Protein AF-A0A3E2MW81-F1 (afdb_monomer_lite)

Sequence (142 aa):
MAAGSAGRGTPPIEAPEGAQTAVSDEDKAKAEAVVSASAKDKSSERYVFYTGAREAVRASKIKDPVKREARIKSPGVGSFCEVTATQWSQAGIKATHGHVWKLQNEFRIPASQFTQEQIDHLLSTQGKRFELVDGNGKKVAR

Foldseek 3Di:
DDDDDDDDDDDDDDDDPDDDDDPPPVVVVVVVVVVPPCPPCLQVWKKKAFCLDVQLVVLVPDPDPVSSVVSCPPPSHDQKDKDACVNCVVVVHHDPGIDIQHVVCPRIDTCVNDDPVRVCCCCVVVVVGIFIAGSVRHGDDD

Secondary structure (DSSP, 8-state):
------------------S---S-TTSSHHHHHHHHTTTS-TTT-EEEEETHHHHHHHHHT-SSHHHHHHHHSSTT-SS-EEE-HHHHHHTT---SS-EEE-GGGTTEEEGGGS-HHHHHHHHHHSTTTEEEEETTS-B---

pLDDT: mean 70.36, std 19.65, range [30.86, 90.56]

Radius of gyration: 25.58 Å; chains: 1; bounding box: 44×86×48 Å

Organism: Mycobacterium marinum (NCBI:txid1781)

Structure (mmCIF, N/CA/C/O backbone):
data_AF-A0A3E2MW81-F1
#
_entry.id   AF-A0A3E2MW81-F1
#
loop_
_atom_site.group_PDB
_atom_site.id
_atom_site.type_symbol
_atom_site.label_atom_id
_atom_site.label_alt_id
_atom_site.label_comp_id
_atom_site.label_asym_id
_atom_site.label_entity_id
_atom_site.label_seq_id
_atom_site.pdbx_PDB_ins_code
_atom_site.Cartn_x
_atom_site.Cartn_y
_atom_site.Cartn_z
_atom_site.occupancy
_atom_site.B_iso_or_equiv
_atom_site.auth_seq_id
_atom_site.auth_comp_id
_atom_site.auth_asym_id
_atom_site.auth_atom_id
_atom_site.pdbx_PDB_model_num
ATOM 1 N N . MET A 1 1 ? 27.032 73.306 -10.829 1.00 37.41 1 MET A N 1
ATOM 2 C CA . MET A 1 1 ? 26.421 71.980 -11.077 1.00 37.41 1 MET A CA 1
ATOM 3 C C . MET A 1 1 ? 26.582 71.176 -9.785 1.00 37.41 1 MET A C 1
ATOM 5 O O . MET A 1 1 ? 27.709 71.066 -9.333 1.00 37.41 1 MET A O 1
ATOM 9 N N . ALA A 1 2 ? 25.519 71.085 -8.973 1.00 34.06 2 ALA A N 1
ATOM 10 C CA . ALA A 1 2 ? 24.724 69.864 -8.698 1.00 34.06 2 ALA A CA 1
ATOM 11 C C . ALA A 1 2 ? 25.517 68.775 -7.922 1.00 34.06 2 ALA A C 1
ATOM 13 O O . ALA A 1 2 ? 26.497 68.272 -8.451 1.00 34.06 2 ALA A O 1
ATOM 14 N N . ALA A 1 3 ? 25.264 68.613 -6.606 1.00 34.41 3 ALA A N 1
ATOM 15 C CA . ALA A 1 3 ? 24.591 67.466 -5.933 1.00 34.41 3 ALA A CA 1
ATOM 16 C C . ALA A 1 3 ? 25.249 66.087 -6.195 1.00 34.41 3 ALA A C 1
ATOM 18 O O . ALA A 1 3 ? 25.483 65.752 -7.342 1.00 34.41 3 ALA A O 1
ATOM 19 N N . GLY A 1 4 ? 25.549 65.183 -5.256 1.00 30.86 4 GLY A N 1
ATOM 20 C CA . GLY A 1 4 ? 25.226 64.957 -3.843 1.00 30.86 4 GLY A CA 1
ATOM 21 C C . GLY A 1 4 ? 25.463 63.454 -3.536 1.00 30.86 4 GLY A C 1
ATOM 22 O O . GLY A 1 4 ? 25.523 62.665 -4.478 1.00 30.86 4 GLY A O 1
ATOM 23 N N . SER A 1 5 ? 25.568 63.085 -2.246 1.00 42.00 5 SER A N 1
ATOM 24 C CA . SER A 1 5 ? 25.531 61.735 -1.597 1.00 42.00 5 SER A CA 1
ATOM 25 C C . SER A 1 5 ? 26.810 61.463 -0.778 1.00 42.00 5 SER A C 1
ATOM 27 O O . SER A 1 5 ? 27.869 61.226 -1.343 1.00 42.00 5 SER A O 1
ATOM 29 N N . ALA A 1 6 ? 26.839 61.740 0.536 1.00 39.78 6 ALA A N 1
ATOM 30 C CA . ALA A 1 6 ? 26.388 60.865 1.641 1.00 39.78 6 ALA A CA 1
ATOM 31 C C . ALA A 1 6 ? 27.063 59.474 1.581 1.00 39.78 6 ALA A C 1
ATOM 33 O O . ALA A 1 6 ? 26.874 58.759 0.612 1.00 39.78 6 ALA A O 1
ATOM 34 N N . GLY A 1 7 ? 27.883 59.004 2.525 1.00 34.69 7 GLY A N 1
ATOM 35 C CA . GLY A 1 7 ? 28.019 59.330 3.943 1.00 34.69 7 GLY A CA 1
ATOM 36 C C . GLY A 1 7 ? 27.643 58.100 4.781 1.00 34.69 7 GLY A C 1
ATOM 37 O O . GLY A 1 7 ? 26.526 57.619 4.646 1.00 34.69 7 GLY A O 1
ATOM 38 N N . ARG A 1 8 ? 28.553 57.684 5.680 1.00 35.94 8 ARG A N 1
ATOM 39 C CA . ARG A 1 8 ? 28.439 56.620 6.712 1.00 35.94 8 ARG A CA 1
ATOM 40 C C . ARG A 1 8 ? 28.479 55.187 6.159 1.00 35.94 8 ARG A C 1
ATOM 42 O O . ARG A 1 8 ? 27.666 54.799 5.342 1.00 35.94 8 ARG A O 1
ATOM 49 N N . GLY A 1 9 ? 29.461 54.367 6.521 1.00 38.56 9 GLY A N 1
ATOM 50 C CA . GLY A 1 9 ? 29.836 54.061 7.899 1.00 38.56 9 GLY A CA 1
ATOM 51 C C . GLY A 1 9 ? 28.987 52.870 8.307 1.00 38.56 9 GLY A C 1
ATOM 52 O O . GLY A 1 9 ? 27.862 53.065 8.746 1.00 38.56 9 GLY A O 1
ATOM 53 N N . THR A 1 10 ? 29.486 51.661 8.065 1.00 39.09 10 THR A N 1
ATOM 54 C CA . THR A 1 10 ? 28.804 50.416 8.422 1.00 39.09 10 THR A CA 1
ATOM 55 C C . THR A 1 10 ? 29.146 50.098 9.880 1.00 39.09 10 THR A C 1
ATOM 57 O O . THR A 1 10 ? 30.283 49.701 10.146 1.00 39.09 10 THR A O 1
ATOM 60 N N . PRO A 1 11 ? 28.237 50.314 10.849 1.00 48.62 11 PRO A N 1
ATOM 61 C CA . PRO A 1 11 ? 28.371 49.712 12.167 1.00 48.62 11 PRO A CA 1
ATOM 62 C C . PRO A 1 11 ? 28.147 48.190 12.076 1.00 48.62 11 PRO A C 1
ATOM 64 O O . PRO A 1 11 ? 27.504 47.717 11.132 1.00 48.62 11 PRO A O 1
ATOM 67 N N . PRO A 1 12 ? 28.690 47.414 13.031 1.00 43.00 12 PRO A N 1
ATOM 68 C CA . PRO A 1 12 ? 28.478 45.974 13.100 1.00 43.00 12 PRO A CA 1
ATOM 69 C C . PRO A 1 12 ? 26.986 45.670 13.269 1.00 43.00 12 PRO A C 1
ATOM 71 O O . PRO A 1 12 ? 26.290 46.333 14.034 1.00 43.00 12 PRO A O 1
ATOM 74 N N . ILE A 1 13 ? 26.496 44.677 12.528 1.00 45.62 13 ILE A N 1
ATOM 75 C CA . ILE A 1 13 ? 25.116 44.198 12.618 1.00 45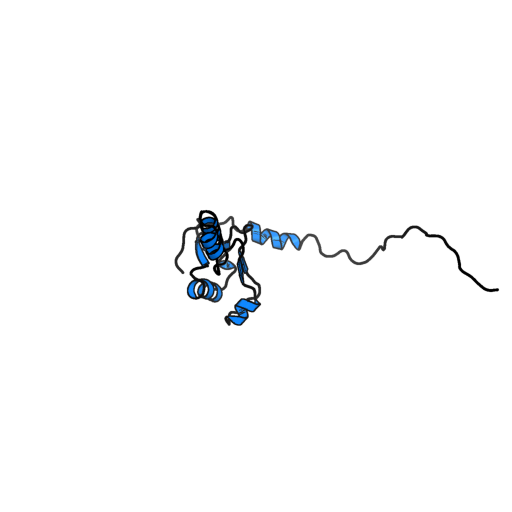.62 13 ILE A CA 1
ATOM 76 C C . ILE A 1 13 ? 24.938 43.530 13.983 1.00 45.62 13 ILE A C 1
ATOM 78 O O . ILE A 1 13 ? 25.443 42.438 14.235 1.00 45.62 13 ILE A O 1
ATOM 82 N N . GLU A 1 14 ? 24.252 44.255 14.860 1.00 38.09 14 GLU A N 1
ATOM 83 C CA . GLU A 1 14 ? 23.706 43.809 16.135 1.00 38.09 14 GLU A CA 1
ATOM 84 C C . GLU A 1 14 ? 22.700 42.673 15.884 1.00 38.09 14 GLU A C 1
ATOM 86 O O . GLU A 1 14 ? 21.860 42.745 14.981 1.00 38.09 14 GLU A O 1
ATOM 91 N N . ALA A 1 15 ? 22.821 41.591 16.651 1.00 41.06 15 ALA A N 1
ATOM 92 C CA . ALA A 1 15 ? 21.895 40.469 16.608 1.00 41.06 15 ALA A CA 1
ATOM 93 C C . ALA A 1 15 ? 20.533 40.888 17.191 1.00 41.06 15 ALA A C 1
ATOM 95 O O . ALA A 1 15 ? 20.506 41.532 18.239 1.00 41.06 15 ALA A O 1
ATOM 96 N N . PRO A 1 16 ? 19.397 40.504 16.585 1.00 45.97 16 PRO A N 1
ATOM 97 C CA . PRO A 1 16 ? 18.110 40.682 17.237 1.00 45.97 16 PRO A CA 1
ATOM 98 C C . PRO A 1 16 ? 17.953 39.650 18.363 1.00 45.97 16 PRO A C 1
ATOM 100 O O . PRO A 1 16 ? 17.664 38.477 18.124 1.00 45.97 16 PRO A O 1
ATOM 103 N N . GLU A 1 17 ? 18.127 40.105 19.603 1.00 40.16 17 GLU A N 1
ATOM 104 C CA . GLU A 1 17 ? 17.545 39.465 20.779 1.00 40.16 17 GLU A CA 1
ATOM 105 C C . GLU A 1 17 ? 16.020 39.660 20.769 1.00 40.16 17 GLU A C 1
ATOM 107 O O . GLU A 1 17 ? 15.522 40.784 20.706 1.00 40.16 17 GLU A O 1
ATOM 112 N N . GLY A 1 18 ? 15.284 38.549 20.885 1.00 46.09 18 GLY A N 1
ATOM 113 C CA . GLY A 1 18 ? 13.962 38.537 21.514 1.00 46.09 18 GLY A CA 1
ATOM 114 C C . GLY A 1 18 ? 12.752 38.225 20.629 1.00 46.09 18 GLY A C 1
ATOM 115 O O . GLY A 1 18 ? 11.955 39.114 20.354 1.00 46.09 18 GLY A O 1
ATOM 116 N N . ALA A 1 19 ? 12.520 36.942 20.316 1.00 39.41 19 ALA A N 1
ATOM 117 C CA . ALA A 1 19 ? 11.160 36.397 20.184 1.00 39.41 19 ALA A CA 1
ATOM 118 C C . ALA A 1 19 ? 11.120 34.868 20.421 1.00 39.41 19 ALA A C 1
ATOM 120 O O . ALA A 1 19 ? 11.310 34.068 19.512 1.00 39.41 19 ALA A O 1
ATOM 121 N N . GLN A 1 20 ? 10.827 34.509 21.675 1.00 42.03 20 GLN A N 1
ATOM 122 C CA . GLN A 1 20 ? 10.156 33.285 22.148 1.00 42.03 20 GLN A CA 1
ATOM 123 C C . GLN A 1 20 ? 10.860 31.923 21.989 1.00 42.03 20 GLN A C 1
ATOM 125 O O . GLN A 1 20 ? 10.579 31.121 21.102 1.00 42.03 20 GLN A O 1
ATOM 130 N N . THR A 1 21 ? 11.644 31.586 23.012 1.00 48.66 21 THR A N 1
ATOM 131 C CA . THR A 1 21 ? 11.831 30.210 23.488 1.00 48.66 21 THR A CA 1
ATOM 132 C C . THR A 1 21 ? 10.481 29.641 23.946 1.00 48.66 21 THR A C 1
ATOM 134 O O . THR A 1 21 ? 9.977 30.078 24.976 1.00 48.66 21 THR A O 1
ATOM 137 N N . ALA A 1 22 ? 9.886 28.707 23.195 1.00 43.12 22 ALA A N 1
ATOM 138 C CA . ALA A 1 22 ? 8.974 27.664 23.700 1.00 43.12 22 ALA A CA 1
ATOM 139 C C . ALA A 1 22 ? 8.458 26.771 22.555 1.00 43.12 22 ALA A C 1
ATOM 141 O O . ALA A 1 22 ? 7.297 26.818 22.161 1.00 43.12 22 ALA A O 1
ATOM 142 N N . VAL A 1 23 ? 9.307 25.875 22.076 1.00 39.62 23 VAL A N 1
ATOM 143 C CA . VAL A 1 23 ? 8.869 24.480 22.003 1.00 39.62 23 VAL A CA 1
ATOM 144 C C . VAL A 1 23 ? 9.906 23.726 22.803 1.00 39.62 23 VAL A C 1
ATOM 146 O O . VAL A 1 23 ? 11.033 23.527 22.357 1.00 39.62 23 VAL A O 1
ATOM 149 N N . SER A 1 24 ? 9.552 23.466 24.059 1.00 41.09 24 SER A N 1
ATOM 150 C CA . SER A 1 24 ? 10.303 22.609 24.961 1.00 41.09 24 SER A CA 1
ATOM 151 C C . SER A 1 24 ? 10.721 21.338 24.226 1.00 41.09 24 SER A C 1
ATOM 153 O O . SER A 1 24 ? 9.940 20.775 23.455 1.00 41.09 24 SER A O 1
ATOM 155 N N . ASP A 1 25 ? 11.918 20.854 24.539 1.00 41.34 25 ASP A N 1
ATOM 156 C CA . ASP A 1 25 ? 12.509 19.568 24.131 1.00 41.34 25 ASP A CA 1
ATOM 157 C C . ASP A 1 25 ? 11.656 18.334 24.544 1.00 41.34 25 ASP A C 1
ATOM 159 O O . ASP A 1 25 ? 12.091 17.192 24.494 1.00 41.34 25 ASP A O 1
ATOM 163 N N . GLU A 1 26 ? 10.401 18.547 24.937 1.00 42.00 26 GLU A N 1
ATOM 164 C CA . GLU A 1 26 ? 9.416 17.554 25.354 1.00 42.00 26 GLU A CA 1
ATOM 165 C C . GLU A 1 26 ? 8.513 17.070 24.204 1.00 42.00 26 GLU A C 1
ATOM 167 O O . GLU A 1 26 ? 7.934 15.988 24.307 1.00 42.00 26 GLU A O 1
ATOM 172 N N . ASP A 1 27 ? 8.425 17.793 23.076 1.00 44.53 27 ASP A N 1
ATOM 173 C CA . ASP A 1 27 ? 7.603 17.356 21.927 1.00 44.53 27 ASP A CA 1
ATOM 174 C C . ASP A 1 27 ? 8.367 16.466 20.927 1.00 44.53 27 ASP A C 1
ATOM 176 O O . ASP A 1 27 ? 7.775 15.776 20.099 1.00 44.53 27 ASP A O 1
ATOM 180 N N . LYS A 1 28 ? 9.697 16.375 21.047 1.00 40.03 28 LYS A N 1
ATOM 181 C CA . LYS A 1 28 ? 10.498 15.429 20.252 1.00 40.03 28 LYS A CA 1
ATOM 182 C C . LYS A 1 28 ? 10.481 14.010 20.837 1.00 40.03 28 LYS A C 1
ATOM 184 O O . LYS A 1 28 ? 10.557 13.029 20.098 1.00 40.03 28 LYS A O 1
ATOM 189 N N . ALA A 1 29 ? 10.258 13.881 22.146 1.00 40.50 29 ALA A N 1
ATOM 190 C CA . ALA A 1 29 ? 10.185 12.586 22.820 1.00 40.50 29 ALA A CA 1
ATOM 191 C C . ALA A 1 29 ? 8.905 11.788 22.489 1.00 40.50 29 ALA A C 1
ATOM 193 O O . ALA A 1 29 ? 8.916 10.558 22.555 1.00 40.50 29 ALA A O 1
ATOM 194 N N . LYS A 1 30 ? 7.807 12.438 22.067 1.00 41.59 30 LYS A N 1
ATOM 195 C CA . LYS A 1 30 ? 6.582 11.722 21.652 1.00 41.59 30 LYS A CA 1
ATOM 196 C C . LYS A 1 30 ? 6.640 11.155 20.236 1.00 41.59 30 LYS A C 1
ATOM 198 O O . LYS A 1 30 ? 5.936 10.187 19.960 1.00 41.59 30 LYS A O 1
ATOM 203 N N . ALA A 1 31 ? 7.498 11.684 19.366 1.00 42.16 31 ALA A N 1
ATOM 204 C CA . ALA A 1 31 ? 7.718 11.105 18.043 1.00 42.16 31 ALA A CA 1
ATOM 205 C C . ALA A 1 31 ? 8.637 9.869 18.097 1.00 42.16 31 ALA A C 1
ATOM 207 O O . ALA A 1 31 ? 8.471 8.940 17.308 1.00 42.16 31 ALA A O 1
ATOM 208 N N . GLU A 1 32 ? 9.562 9.811 19.060 1.00 38.09 32 GLU A N 1
ATOM 209 C CA . GLU A 1 32 ? 10.502 8.688 19.210 1.00 38.09 32 GLU A CA 1
ATOM 210 C C . GLU A 1 32 ? 9.970 7.563 20.121 1.00 38.09 32 GLU A C 1
ATOM 212 O O . GLU A 1 32 ? 10.329 6.394 19.941 1.00 38.09 32 GLU A O 1
ATOM 217 N N . ALA A 1 33 ? 9.024 7.859 21.024 1.00 38.50 33 ALA A N 1
ATOM 218 C CA . ALA A 1 33 ? 8.361 6.841 21.847 1.00 38.50 33 ALA A CA 1
ATOM 219 C C . ALA A 1 33 ? 7.421 5.915 21.048 1.00 38.50 33 ALA A C 1
ATOM 221 O O . ALA A 1 33 ? 7.231 4.761 21.432 1.00 38.50 33 ALA A O 1
ATOM 222 N N . VAL A 1 34 ? 6.875 6.364 19.910 1.00 45.34 34 VAL A N 1
ATOM 223 C CA . VAL A 1 34 ? 6.082 5.492 19.017 1.00 45.34 34 VAL A CA 1
ATOM 224 C C . VAL A 1 34 ? 6.987 4.562 18.200 1.00 45.34 34 VAL A C 1
ATOM 226 O O . VAL A 1 34 ? 6.597 3.444 17.873 1.00 45.34 34 VAL A O 1
ATOM 229 N N . VAL A 1 35 ? 8.227 4.974 17.923 1.00 44.75 35 VAL A N 1
ATOM 230 C CA . VAL A 1 35 ? 9.197 4.160 17.171 1.00 44.75 35 VAL A CA 1
ATOM 231 C C . VAL A 1 35 ? 9.804 3.054 18.046 1.00 44.75 35 VAL A C 1
ATOM 233 O O . VAL A 1 35 ? 10.075 1.960 17.551 1.00 44.75 35 VAL A O 1
ATOM 236 N N . SER A 1 36 ? 9.937 3.279 19.356 1.00 41.28 36 SER A N 1
ATOM 237 C CA . SER A 1 36 ? 10.580 2.320 20.273 1.00 41.28 36 SER A CA 1
ATOM 238 C C . SER A 1 36 ? 9.628 1.366 21.013 1.00 41.28 36 SER A C 1
ATOM 240 O O . SER A 1 36 ? 10.095 0.468 21.711 1.00 41.28 36 SER A O 1
ATOM 242 N N . ALA A 1 37 ? 8.306 1.477 20.841 1.00 41.50 37 ALA A N 1
ATOM 243 C CA . ALA A 1 37 ? 7.350 0.536 21.444 1.00 41.50 37 ALA A CA 1
ATOM 244 C C . ALA A 1 37 ? 7.220 -0.809 20.690 1.00 41.50 37 ALA A C 1
ATOM 246 O O . ALA A 1 37 ? 6.611 -1.744 21.204 1.00 41.50 37 ALA A O 1
ATOM 247 N N . SER A 1 38 ? 7.834 -0.957 19.510 1.00 45.75 38 SER A N 1
ATOM 248 C CA . SER A 1 38 ? 7.664 -2.140 18.638 1.00 45.75 38 SER A CA 1
ATOM 249 C C . SER A 1 38 ? 8.541 -3.347 19.029 1.00 45.75 38 SER A C 1
ATOM 251 O O . SER A 1 38 ? 8.823 -4.228 18.216 1.00 45.75 38 SER A O 1
ATOM 253 N N . ALA A 1 39 ? 9.041 -3.386 20.267 1.00 46.41 39 ALA A N 1
ATOM 254 C CA . ALA A 1 39 ? 9.812 -4.506 20.814 1.00 46.41 39 ALA A CA 1
ATOM 255 C C . ALA A 1 39 ? 9.010 -5.360 21.814 1.00 46.41 39 ALA A C 1
ATOM 257 O O . ALA A 1 39 ? 9.596 -6.160 22.541 1.00 46.41 39 ALA A O 1
ATOM 258 N N . LYS A 1 40 ? 7.680 -5.220 21.852 1.00 42.81 40 LYS A N 1
ATOM 259 C CA . LYS A 1 40 ? 6.794 -6.137 22.578 1.00 42.81 40 LYS A CA 1
ATOM 260 C C . LYS A 1 40 ? 6.016 -6.977 21.567 1.00 42.81 40 LYS A C 1
ATOM 262 O O . LYS A 1 40 ? 5.101 -6.492 20.927 1.00 42.81 40 LYS A O 1
ATOM 267 N N . ASP A 1 41 ? 6.440 -8.231 21.434 1.00 48.97 41 ASP A N 1
ATOM 268 C CA . ASP A 1 41 ? 5.768 -9.300 20.686 1.00 48.97 41 ASP A CA 1
ATOM 269 C C . ASP A 1 41 ? 5.617 -9.086 19.163 1.00 48.97 41 ASP A C 1
ATOM 271 O O . ASP A 1 41 ? 4.534 -9.126 18.585 1.00 48.97 41 ASP A O 1
ATOM 275 N N . LYS A 1 42 ? 6.753 -8.935 18.465 1.00 54.91 42 LYS A N 1
ATOM 276 C CA . LYS A 1 42 ? 6.814 -8.828 16.990 1.00 54.91 42 LYS A CA 1
ATOM 277 C C . LYS A 1 42 ? 6.161 -10.002 16.243 1.00 54.91 42 LYS A C 1
ATOM 279 O O . LYS A 1 42 ? 5.930 -9.889 15.049 1.00 54.91 42 LYS A O 1
ATOM 284 N N . SER A 1 43 ? 5.905 -11.132 16.902 1.00 52.88 43 SER A N 1
ATOM 285 C CA . SER A 1 43 ? 5.361 -12.332 16.255 1.00 52.88 43 SER A CA 1
ATOM 286 C C . SER A 1 43 ? 3.831 -12.387 16.213 1.00 52.88 43 SER A C 1
ATOM 288 O O . SER A 1 43 ? 3.292 -13.335 15.644 1.00 52.88 43 SER A O 1
ATOM 290 N N . SER A 1 44 ? 3.152 -11.428 16.848 1.00 61.34 44 SER A N 1
ATOM 291 C CA . SER A 1 44 ? 1.696 -11.254 16.768 1.00 61.34 44 SER A CA 1
ATOM 292 C C . SER A 1 44 ? 1.314 -9.989 15.989 1.00 61.34 44 SER A C 1
ATOM 294 O O . SER A 1 44 ? 0.141 -9.761 15.675 1.00 61.34 44 SER A O 1
ATOM 296 N N . GLU A 1 45 ? 2.300 -9.140 15.698 1.00 76.06 45 GLU A N 1
ATOM 297 C CA . GLU A 1 45 ? 2.099 -7.837 15.091 1.00 76.06 45 GLU A CA 1
ATOM 298 C C . GLU A 1 45 ? 2.034 -7.965 13.568 1.00 76.06 45 GLU A C 1
ATOM 300 O O . GLU A 1 45 ? 2.943 -8.471 12.906 1.00 76.06 45 GLU A O 1
ATOM 305 N N . ARG A 1 46 ? 0.911 -7.522 13.002 1.00 87.94 46 ARG A N 1
ATOM 306 C CA . ARG A 1 46 ? 0.660 -7.563 11.561 1.00 87.94 46 ARG A CA 1
ATOM 307 C C . ARG A 1 46 ? 1.176 -6.280 10.925 1.00 87.94 46 ARG A C 1
ATOM 309 O O . ARG A 1 46 ? 1.043 -5.198 11.488 1.00 87.94 46 ARG A O 1
ATOM 316 N N . TYR A 1 47 ? 1.690 -6.386 9.712 1.00 90.25 47 TYR A N 1
ATOM 317 C CA . TYR A 1 47 ? 2.239 -5.298 8.919 1.00 90.25 47 TYR A CA 1
ATOM 318 C C . TYR A 1 47 ? 1.673 -5.358 7.507 1.00 90.25 47 TYR A C 1
ATOM 320 O O . TYR A 1 47 ? 1.554 -6.427 6.911 1.00 90.25 47 TYR A O 1
ATOM 328 N N . VAL A 1 48 ? 1.380 -4.198 6.935 1.00 90.56 48 VAL A N 1
ATOM 329 C CA . VAL A 1 48 ? 1.104 -4.069 5.507 1.00 90.56 48 VAL A CA 1
ATOM 330 C C . VAL A 1 48 ? 2.439 -3.903 4.792 1.00 90.56 48 VAL A C 1
ATOM 332 O O . VAL A 1 48 ? 3.123 -2.887 4.948 1.00 90.56 48 VAL A O 1
ATOM 335 N N . PHE A 1 49 ? 2.824 -4.917 4.025 1.00 89.75 49 PHE A N 1
ATOM 336 C CA . PHE A 1 49 ? 4.068 -4.968 3.272 1.00 89.75 49 PHE A CA 1
ATOM 337 C C . PHE A 1 49 ? 3.850 -4.611 1.804 1.00 89.75 49 PHE A C 1
ATOM 339 O O . PHE A 1 49 ? 2.963 -5.161 1.152 1.00 89.75 4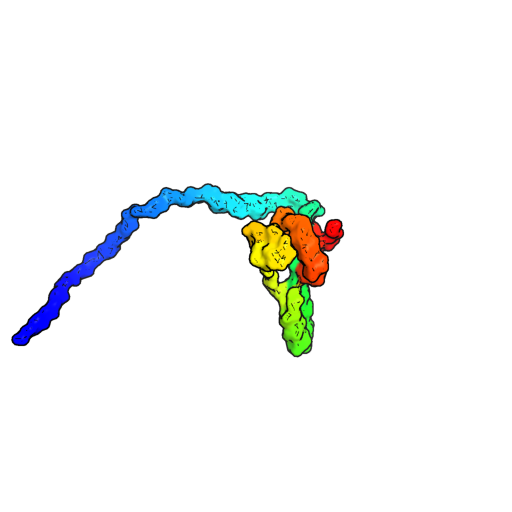9 PHE A O 1
ATOM 346 N N . TYR A 1 50 ? 4.697 -3.735 1.263 1.00 89.50 50 TYR A N 1
ATOM 347 C CA . TYR A 1 50 ? 4.690 -3.389 -0.156 1.00 89.50 50 TYR A CA 1
ATOM 348 C C . TYR A 1 50 ? 5.590 -4.335 -0.964 1.00 89.50 50 TYR A C 1
ATOM 350 O O . TYR A 1 50 ? 6.818 -4.327 -0.849 1.00 89.50 50 TYR A O 1
ATOM 358 N N . THR A 1 51 ? 4.983 -5.136 -1.840 1.00 86.38 51 THR A N 1
ATOM 359 C CA . THR A 1 51 ? 5.680 -6.151 -2.649 1.00 86.38 51 THR A CA 1
ATOM 360 C C . THR A 1 51 ? 6.507 -5.557 -3.782 1.00 86.38 51 THR A C 1
ATOM 362 O O . THR A 1 51 ? 7.419 -6.220 -4.286 1.00 86.38 51 THR A O 1
ATOM 365 N N . GLY A 1 52 ? 6.255 -4.299 -4.152 1.00 82.00 52 GLY A N 1
ATOM 366 C CA . GLY A 1 52 ? 6.922 -3.649 -5.276 1.00 82.00 52 GLY A CA 1
ATOM 367 C C . GLY A 1 52 ? 8.433 -3.532 -5.135 1.00 82.00 52 GLY A C 1
ATOM 368 O O . GLY A 1 52 ? 9.134 -3.575 -6.145 1.00 82.00 52 GLY A O 1
ATOM 369 N N . ALA A 1 53 ? 8.954 -3.492 -3.905 1.00 76.50 53 ALA A N 1
ATOM 370 C CA . ALA A 1 53 ? 10.392 -3.540 -3.657 1.00 76.50 53 ALA A CA 1
ATOM 371 C C . ALA A 1 53 ? 10.996 -4.907 -4.029 1.00 76.50 53 ALA A C 1
ATOM 373 O O . ALA A 1 53 ? 12.057 -4.978 -4.650 1.00 76.50 53 ALA A O 1
ATOM 374 N N . ARG A 1 54 ? 10.297 -6.014 -3.727 1.00 79.06 54 ARG A N 1
ATOM 375 C CA . ARG A 1 54 ? 10.722 -7.370 -4.134 1.00 79.06 54 ARG A CA 1
ATOM 376 C C . ARG A 1 54 ? 10.657 -7.528 -5.646 1.00 79.06 54 ARG A C 1
ATOM 378 O O . ARG A 1 54 ? 11.556 -8.126 -6.238 1.00 79.06 54 ARG A O 1
ATOM 385 N N . GLU A 1 55 ? 9.620 -6.980 -6.269 1.00 78.56 55 GLU A N 1
ATOM 386 C CA . GLU A 1 55 ? 9.477 -6.996 -7.722 1.00 78.56 55 GLU A CA 1
ATOM 387 C C . GLU A 1 55 ? 10.547 -6.139 -8.408 1.00 78.56 55 GLU A C 1
ATOM 389 O O . GLU A 1 55 ? 11.101 -6.572 -9.417 1.00 78.56 55 GLU A O 1
ATOM 394 N N . ALA A 1 56 ? 10.938 -5.000 -7.826 1.00 75.50 56 ALA A N 1
ATOM 395 C CA . ALA A 1 56 ? 12.028 -4.166 -8.335 1.00 75.50 56 ALA A CA 1
ATOM 396 C C . ALA A 1 56 ? 1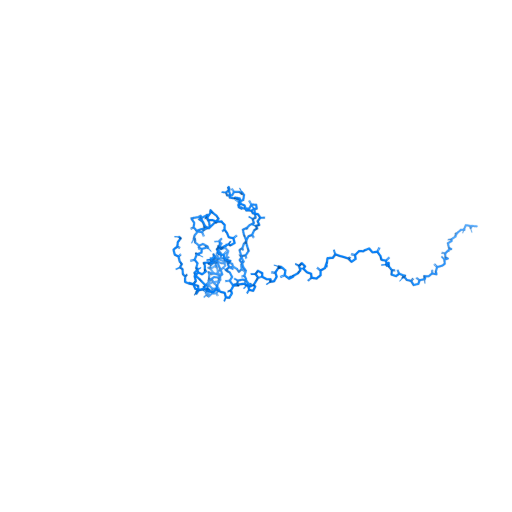3.377 -4.904 -8.281 1.00 75.50 56 ALA A C 1
ATOM 398 O O . ALA A 1 56 ? 14.121 -4.924 -9.264 1.00 75.50 56 ALA A O 1
ATOM 399 N N . VAL A 1 57 ? 13.657 -5.607 -7.176 1.00 79.81 57 VAL A N 1
ATOM 400 C CA . VAL A 1 57 ? 14.844 -6.474 -7.042 1.00 79.81 57 VAL A CA 1
ATOM 401 C C . VAL A 1 57 ? 14.802 -7.660 -8.013 1.00 79.81 57 VAL A C 1
ATOM 403 O O . VAL A 1 57 ? 15.837 -8.117 -8.491 1.00 79.81 57 VAL A O 1
ATOM 406 N N . ARG A 1 58 ? 13.623 -8.198 -8.336 1.00 79.38 58 ARG A N 1
ATOM 407 C CA . ARG A 1 58 ? 13.492 -9.241 -9.369 1.00 79.38 58 ARG A CA 1
ATOM 408 C C . ARG A 1 58 ? 13.692 -8.676 -10.771 1.00 79.38 58 ARG A C 1
ATOM 410 O O . ARG A 1 58 ? 14.293 -9.348 -11.605 1.00 79.38 58 ARG A O 1
ATOM 417 N N . ALA A 1 59 ? 13.203 -7.467 -11.033 1.00 78.69 59 ALA A N 1
ATOM 418 C CA . ALA A 1 59 ? 13.354 -6.792 -12.313 1.00 78.69 59 ALA A CA 1
ATOM 419 C C . ALA A 1 59 ? 14.828 -6.490 -12.614 1.00 78.69 59 ALA A C 1
ATOM 421 O O . ALA A 1 59 ? 15.275 -6.738 -13.731 1.00 78.69 59 ALA A O 1
ATOM 422 N N . SER A 1 60 ? 15.615 -6.063 -11.619 1.00 77.88 60 SER A N 1
ATOM 423 C CA . SER A 1 60 ? 17.049 -5.782 -11.799 1.00 77.88 60 SER A CA 1
ATOM 424 C C . SER A 1 60 ? 17.878 -7.005 -12.218 1.00 77.88 60 SER A C 1
ATOM 426 O O . SER A 1 60 ? 18.922 -6.849 -12.848 1.00 77.88 60 SER A O 1
ATOM 428 N N . LYS A 1 61 ? 17.393 -8.227 -11.951 1.00 83.50 61 LYS A N 1
ATOM 429 C CA . LYS A 1 61 ? 18.028 -9.490 -12.374 1.00 83.50 61 LYS A CA 1
ATOM 430 C C . LYS A 1 61 ? 17.738 -9.875 -13.832 1.00 83.50 61 LYS A C 1
ATOM 432 O O . LYS A 1 61 ? 18.327 -10.830 -14.338 1.00 83.50 61 LYS A O 1
ATOM 437 N N . ILE A 1 62 ? 16.836 -9.173 -14.521 1.00 83.50 62 ILE A N 1
ATOM 438 C CA . ILE A 1 62 ? 16.503 -9.445 -15.925 1.00 83.50 62 ILE A CA 1
ATOM 439 C C . ILE A 1 62 ? 17.658 -8.962 -16.807 1.00 83.50 62 ILE A C 1
ATOM 441 O O . ILE A 1 62 ? 17.934 -7.767 -16.865 1.00 83.50 62 ILE A O 1
ATOM 445 N N . LYS A 1 63 ? 18.330 -9.874 -17.521 1.00 84.31 63 LYS A N 1
ATOM 446 C CA . LYS A 1 63 ? 19.457 -9.527 -18.409 1.00 84.31 63 LYS A CA 1
ATOM 447 C C . LYS A 1 63 ? 19.037 -8.644 -19.587 1.00 84.31 63 LYS A C 1
ATOM 449 O O . LYS A 1 63 ? 19.768 -7.723 -19.928 1.00 84.31 63 LYS A O 1
ATOM 454 N N . ASP A 1 64 ? 17.858 -8.898 -20.145 1.00 88.44 64 ASP A N 1
ATOM 455 C CA . ASP A 1 64 ? 17.302 -8.140 -21.265 1.00 88.44 64 ASP A CA 1
ATOM 456 C C . ASP A 1 64 ? 16.886 -6.714 -20.837 1.00 88.44 64 ASP A C 1
ATOM 458 O O . ASP A 1 64 ? 16.062 -6.575 -19.925 1.00 88.44 64 ASP A O 1
ATOM 462 N N . PRO A 1 65 ? 17.440 -5.654 -21.451 1.00 82.56 65 PRO A N 1
ATOM 463 C CA . PRO A 1 65 ? 17.202 -4.277 -21.021 1.00 82.56 65 PRO A CA 1
ATOM 464 C C . PRO A 1 65 ? 15.769 -3.806 -21.298 1.00 82.56 65 PRO A C 1
ATOM 466 O O . PRO A 1 65 ? 15.197 -3.103 -20.470 1.00 82.56 65 PRO A O 1
ATOM 469 N N . VAL A 1 66 ? 15.151 -4.246 -22.399 1.00 85.94 66 VAL A N 1
ATOM 470 C CA . VAL A 1 66 ? 13.788 -3.843 -22.783 1.00 85.94 66 VAL A CA 1
ATOM 471 C C . VAL A 1 66 ? 12.763 -4.435 -21.814 1.00 85.94 66 VAL A C 1
ATOM 473 O O . VAL A 1 66 ? 11.906 -3.729 -21.285 1.00 85.94 66 VAL A O 1
ATOM 476 N N . LYS A 1 67 ? 12.887 -5.727 -21.496 1.00 82.69 67 LYS A N 1
ATOM 477 C CA . LYS A 1 67 ? 12.047 -6.421 -20.509 1.00 82.69 67 LYS A CA 1
ATOM 478 C C . LYS A 1 67 ? 12.296 -5.919 -19.092 1.00 82.69 67 LYS A C 1
ATOM 480 O O . LYS A 1 67 ? 11.351 -5.843 -18.309 1.00 82.69 67 LYS A O 1
ATOM 485 N N . ARG A 1 68 ? 13.544 -5.585 -18.748 1.00 81.56 68 ARG A N 1
ATOM 486 C CA . ARG A 1 68 ? 13.884 -4.964 -17.461 1.00 81.56 68 ARG A CA 1
ATOM 487 C C . ARG A 1 68 ? 13.165 -3.632 -17.310 1.00 81.56 68 ARG A C 1
ATOM 489 O O . ARG A 1 68 ? 12.490 -3.424 -16.307 1.00 81.56 68 ARG A O 1
ATOM 496 N N . GLU A 1 69 ? 13.281 -2.763 -18.307 1.00 81.12 69 GLU A N 1
ATOM 497 C CA . GLU A 1 69 ? 12.686 -1.433 -18.270 1.00 81.12 69 GLU A CA 1
ATOM 498 C C . GLU A 1 69 ? 11.156 -1.497 -18.238 1.00 81.12 69 GLU A C 1
ATOM 500 O O . GLU A 1 69 ? 10.539 -0.854 -17.391 1.00 81.12 69 GLU A O 1
ATOM 505 N N . ALA A 1 70 ? 10.547 -2.351 -19.066 1.00 80.81 70 ALA A N 1
ATOM 506 C CA . ALA A 1 70 ? 9.107 -2.592 -19.036 1.00 80.81 70 ALA A CA 1
ATOM 507 C C . ALA A 1 70 ? 8.627 -3.050 -17.648 1.00 80.81 70 ALA A C 1
ATOM 509 O O . ALA A 1 70 ? 7.575 -2.622 -17.186 1.00 80.81 70 ALA A O 1
ATOM 510 N N . ARG A 1 71 ? 9.416 -3.881 -16.952 1.00 75.69 71 ARG A N 1
ATOM 511 C CA . ARG A 1 71 ? 9.055 -4.406 -15.630 1.00 75.69 71 ARG A CA 1
ATOM 512 C C . ARG A 1 71 ? 9.265 -3.402 -14.501 1.00 75.69 71 ARG A C 1
ATOM 514 O O . ARG A 1 71 ? 8.457 -3.384 -13.584 1.00 75.69 71 ARG A O 1
ATOM 521 N N . ILE A 1 72 ? 10.301 -2.565 -14.567 1.00 75.38 72 ILE A N 1
ATOM 522 C CA . ILE A 1 72 ? 10.517 -1.471 -13.603 1.00 75.38 72 ILE A CA 1
ATOM 523 C C . ILE A 1 72 ? 9.435 -0.394 -13.756 1.00 75.38 72 ILE A C 1
ATOM 525 O O . ILE A 1 72 ? 9.001 0.174 -12.762 1.00 75.38 72 ILE A O 1
ATOM 529 N N . LYS A 1 73 ? 8.977 -0.135 -14.988 1.00 75.56 73 LYS A N 1
ATOM 530 C CA . LYS A 1 73 ? 7.905 0.828 -15.282 1.00 75.56 73 LYS A CA 1
ATOM 531 C C . LYS A 1 73 ? 6.500 0.299 -14.964 1.00 75.56 73 LYS A C 1
ATOM 533 O O . LYS A 1 73 ? 5.547 1.075 -15.002 1.00 75.56 73 LYS A O 1
ATOM 538 N N . SER A 1 74 ? 6.347 -0.991 -14.659 1.00 72.50 74 SER A N 1
ATOM 539 C CA . SER A 1 74 ? 5.046 -1.553 -14.297 1.00 72.50 74 SER A CA 1
ATOM 540 C C . SER A 1 74 ? 4.504 -0.917 -13.011 1.00 72.50 74 SER A C 1
ATOM 542 O O . SER A 1 74 ? 5.236 -0.796 -12.025 1.00 72.50 74 SER A O 1
ATOM 544 N N . PRO A 1 75 ? 3.207 -0.561 -12.971 1.00 65.00 75 PRO A N 1
ATOM 545 C CA . PRO A 1 75 ? 2.597 0.022 -11.785 1.00 65.00 75 PRO A CA 1
ATOM 546 C C . PRO A 1 75 ? 2.717 -0.943 -10.604 1.00 65.00 75 PRO A C 1
ATOM 548 O O . PRO A 1 75 ? 2.319 -2.105 -10.680 1.00 65.00 75 PRO A O 1
ATOM 551 N N . GLY A 1 76 ? 3.277 -0.449 -9.501 1.00 66.56 76 GLY A N 1
ATOM 552 C CA . GLY A 1 76 ? 3.528 -1.265 -8.317 1.00 66.56 76 GLY A CA 1
ATOM 553 C C . GLY A 1 76 ? 4.863 -1.978 -8.270 1.00 66.56 76 GLY A C 1
ATOM 554 O O . GLY A 1 76 ? 5.061 -2.777 -7.364 1.00 66.56 76 GLY A O 1
ATOM 555 N N . VAL A 1 77 ? 5.779 -1.664 -9.182 1.00 71.62 77 VAL A N 1
ATOM 556 C CA . VAL A 1 77 ? 7.187 -2.045 -9.093 1.00 71.62 77 VAL A CA 1
ATOM 557 C C . VAL A 1 77 ? 7.990 -0.795 -8.748 1.00 71.62 77 VAL A C 1
ATOM 559 O O . VAL A 1 77 ? 7.914 0.210 -9.444 1.00 71.62 77 VAL A O 1
ATOM 562 N N . GLY A 1 78 ? 8.726 -0.819 -7.636 1.00 70.88 78 GLY A N 1
ATOM 563 C CA . GLY A 1 78 ? 9.518 0.339 -7.220 1.00 70.88 78 GLY A CA 1
ATOM 564 C C . GLY A 1 78 ? 10.042 0.254 -5.792 1.00 70.88 78 GLY A C 1
ATOM 565 O O . GLY A 1 78 ? 9.551 -0.521 -4.977 1.00 70.88 78 GLY A O 1
ATOM 566 N N . SER A 1 79 ? 11.031 1.090 -5.486 1.00 72.62 79 SER A N 1
ATOM 567 C CA . SER A 1 79 ? 11.634 1.224 -4.149 1.00 72.62 79 SER A CA 1
ATOM 568 C C . SER A 1 79 ? 10.905 2.242 -3.267 1.00 72.62 79 SER A C 1
ATOM 570 O O . SER A 1 79 ? 11.463 2.724 -2.282 1.00 72.62 79 SER A O 1
ATOM 572 N N . PHE A 1 80 ? 9.682 2.608 -3.645 1.00 79.81 80 PHE A N 1
ATOM 573 C CA . PHE A 1 80 ? 8.846 3.571 -2.947 1.00 79.81 80 PHE A CA 1
ATOM 574 C C . PHE A 1 80 ? 7.378 3.337 -3.314 1.00 79.81 80 PHE A C 1
ATOM 576 O O . PHE A 1 80 ? 7.061 3.055 -4.473 1.00 79.81 80 PHE A O 1
ATOM 583 N N . CYS A 1 81 ? 6.488 3.458 -2.337 1.00 85.31 81 CYS A N 1
ATOM 584 C CA . CYS A 1 81 ? 5.052 3.546 -2.552 1.00 85.31 81 CYS A CA 1
ATOM 585 C C . CYS A 1 81 ? 4.466 4.511 -1.533 1.00 85.31 81 CYS A C 1
ATOM 587 O O . CYS A 1 81 ? 4.819 4.452 -0.361 1.00 85.31 81 CYS A O 1
ATOM 589 N N . GLU A 1 82 ? 3.542 5.357 -1.959 1.00 88.19 82 GLU A N 1
ATOM 590 C CA . GLU A 1 82 ? 2.832 6.270 -1.074 1.00 88.19 82 GLU A CA 1
ATOM 591 C C . GLU A 1 82 ? 1.348 6.252 -1.414 1.00 88.19 82 GLU A C 1
ATOM 593 O O . GLU A 1 82 ? 0.961 6.322 -2.582 1.00 88.19 82 GLU A O 1
ATOM 598 N N . VAL A 1 83 ? 0.525 6.175 -0.373 1.00 88.31 83 VAL A N 1
ATOM 599 C CA . VAL A 1 83 ? -0.914 6.399 -0.460 1.00 88.31 83 VAL A CA 1
ATOM 600 C C . VAL A 1 83 ? -1.234 7.597 0.419 1.00 88.31 83 VAL A C 1
ATOM 602 O O . VAL A 1 83 ? -1.154 7.524 1.643 1.00 88.31 83 VAL A O 1
ATOM 605 N N . THR A 1 84 ? -1.548 8.724 -0.210 1.00 87.44 84 THR A N 1
ATOM 606 C CA . THR A 1 84 ? -1.851 9.982 0.483 1.00 87.44 84 THR A CA 1
ATOM 607 C C . THR A 1 84 ? -3.274 9.982 1.043 1.00 87.44 84 THR A C 1
ATOM 609 O O . THR A 1 84 ? -4.138 9.239 0.576 1.00 87.44 84 THR A O 1
ATOM 612 N N . ALA A 1 85 ? -3.561 10.863 2.006 1.00 86.50 85 ALA A N 1
ATOM 613 C CA . ALA A 1 85 ? -4.919 11.048 2.535 1.00 86.50 85 ALA A CA 1
ATOM 614 C C . ALA A 1 85 ? -5.941 11.401 1.433 1.00 86.50 85 ALA A C 1
ATOM 616 O O . ALA A 1 85 ? -7.091 10.962 1.471 1.00 86.50 85 ALA A O 1
ATOM 617 N N . THR A 1 86 ? -5.506 12.133 0.404 1.00 86.00 86 THR A N 1
ATOM 618 C CA . THR A 1 86 ? -6.327 12.439 -0.773 1.00 86.00 86 THR A CA 1
ATOM 619 C C . THR A 1 86 ? -6.682 11.180 -1.562 1.00 86.00 86 THR A C 1
ATOM 621 O O . THR A 1 86 ? -7.843 11.010 -1.920 1.00 86.00 86 THR A O 1
ATOM 624 N N . GLN A 1 87 ? -5.727 10.270 -1.794 1.00 86.88 87 GLN A N 1
ATOM 625 C CA . GLN A 1 87 ? -5.997 8.998 -2.482 1.00 86.88 87 GLN A CA 1
ATOM 626 C C . GLN A 1 87 ? -6.974 8.122 -1.691 1.00 86.88 87 GLN A C 1
ATOM 628 O O . GLN A 1 87 ? -7.874 7.521 -2.272 1.00 86.88 87 GLN A O 1
ATOM 633 N N . TRP A 1 88 ? -6.853 8.102 -0.363 1.00 88.19 88 TRP A N 1
ATOM 634 C CA . TRP A 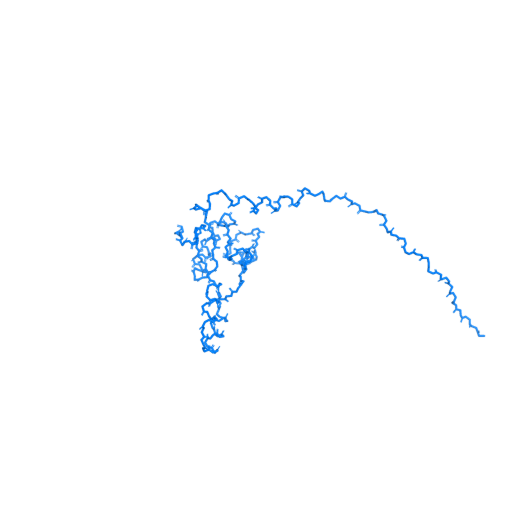1 88 ? -7.833 7.431 0.491 1.00 88.19 88 TRP A CA 1
ATOM 635 C C . TRP A 1 88 ? -9.226 8.035 0.361 1.00 88.19 88 TRP A C 1
ATOM 637 O O . TRP A 1 88 ? -10.199 7.310 0.166 1.00 88.19 88 TRP A O 1
ATOM 647 N N . SER A 1 89 ? -9.309 9.364 0.374 1.00 87.06 89 SER A N 1
ATOM 648 C CA . SER A 1 89 ? -10.575 10.082 0.219 1.00 87.06 89 SER A CA 1
ATOM 649 C C . SER A 1 89 ? -11.218 9.814 -1.147 1.00 87.06 89 SER A C 1
ATOM 651 O O . SER A 1 89 ? -12.430 9.642 -1.226 1.00 87.06 89 SER A O 1
ATOM 653 N N . GLN A 1 90 ? -10.419 9.705 -2.215 1.00 86.44 90 GLN A N 1
ATOM 654 C CA . GLN A 1 90 ? -10.889 9.314 -3.552 1.00 86.44 90 GLN A CA 1
ATOM 655 C C . GLN A 1 90 ? -11.440 7.883 -3.595 1.00 86.44 90 GLN A C 1
ATOM 657 O O . GLN A 1 90 ? -12.367 7.611 -4.353 1.00 86.44 90 GLN A O 1
ATOM 662 N N . ALA A 1 91 ? -10.905 6.981 -2.769 1.00 84.00 91 ALA A N 1
ATOM 663 C CA . ALA A 1 91 ? -11.434 5.632 -2.581 1.00 84.00 91 ALA A CA 1
ATOM 664 C C . ALA A 1 91 ? -12.660 5.576 -1.643 1.00 84.00 91 ALA A C 1
ATOM 666 O O . ALA A 1 91 ? -13.185 4.492 -1.400 1.00 84.00 91 ALA A O 1
ATOM 667 N N . GLY A 1 92 ? -13.114 6.715 -1.106 1.00 86.88 92 GLY A N 1
ATOM 668 C CA . GLY A 1 92 ? -14.214 6.789 -0.140 1.00 86.88 92 GLY A CA 1
ATOM 669 C C . GLY A 1 92 ? -13.820 6.420 1.294 1.00 86.88 92 GLY A C 1
ATOM 670 O O . GLY A 1 92 ? -14.693 6.233 2.136 1.00 86.88 92 GLY A O 1
ATOM 671 N N . ILE A 1 93 ? -12.521 6.326 1.588 1.00 88.06 93 ILE A N 1
ATOM 672 C CA . ILE A 1 93 ? -11.996 5.865 2.875 1.00 88.06 93 ILE A CA 1
ATOM 673 C C . ILE A 1 93 ? -11.479 7.062 3.667 1.00 88.06 93 ILE A C 1
ATOM 675 O O . ILE A 1 93 ? -10.637 7.830 3.197 1.00 88.06 93 ILE A O 1
ATOM 679 N N . LYS A 1 94 ? -11.962 7.221 4.902 1.00 83.69 94 LYS A N 1
ATOM 680 C CA . LYS A 1 94 ? -11.490 8.286 5.793 1.00 83.69 94 LYS A CA 1
ATOM 681 C C . LYS A 1 94 ? -10.066 7.984 6.255 1.00 83.69 94 LYS A C 1
ATOM 683 O O . LYS A 1 94 ? -9.828 6.974 6.911 1.00 83.69 94 LYS A O 1
ATOM 688 N N . ALA A 1 95 ? -9.140 8.887 5.951 1.00 82.56 95 ALA A N 1
ATOM 689 C CA . ALA A 1 95 ? -7.757 8.812 6.399 1.00 82.56 95 ALA A CA 1
ATOM 690 C C . ALA A 1 95 ? -7.298 10.173 6.921 1.00 82.56 95 ALA A C 1
ATOM 692 O O . ALA A 1 95 ? -7.439 11.185 6.238 1.00 82.56 95 ALA A O 1
ATOM 693 N N . THR A 1 96 ? -6.724 10.190 8.122 1.00 77.25 96 THR A N 1
ATOM 694 C CA . THR A 1 96 ? -6.174 11.411 8.731 1.00 77.25 96 THR A CA 1
ATOM 695 C C . THR A 1 96 ? -4.778 11.734 8.195 1.00 77.25 96 THR A C 1
ATOM 697 O O . THR A 1 96 ? -4.370 12.890 8.181 1.00 77.25 96 THR A O 1
ATOM 700 N N . HIS A 1 97 ? -4.035 10.718 7.753 1.00 81.88 97 HIS A N 1
ATOM 701 C CA . HIS A 1 97 ? -2.678 10.839 7.224 1.00 81.88 97 HIS A CA 1
ATOM 702 C C . HIS A 1 97 ? -2.446 9.848 6.074 1.00 81.88 97 HIS A C 1
ATOM 704 O O . HIS A 1 97 ? -3.228 8.922 5.857 1.00 81.88 97 HIS A O 1
ATOM 710 N N . GLY A 1 98 ? -1.389 10.084 5.295 1.00 86.75 98 GLY A N 1
ATOM 711 C CA . GLY A 1 98 ? -0.932 9.157 4.263 1.00 86.75 98 GLY A CA 1
ATOM 712 C C . GLY A 1 98 ? 0.001 8.081 4.817 1.00 86.75 98 GLY A C 1
ATOM 713 O O . GLY A 1 98 ? 0.559 8.220 5.904 1.00 86.75 98 GLY A O 1
ATOM 714 N N . HIS A 1 99 ? 0.214 7.028 4.036 1.00 89.38 99 HIS A N 1
ATOM 715 C CA . HIS A 1 99 ? 1.116 5.931 4.365 1.00 89.38 99 HIS A CA 1
ATOM 716 C C . HIS A 1 99 ? 2.201 5.805 3.300 1.00 89.38 99 HIS A C 1
ATOM 718 O O . HIS A 1 99 ? 1.910 5.796 2.104 1.00 89.38 99 HIS A O 1
ATOM 724 N N . VAL A 1 100 ? 3.454 5.703 3.747 1.00 89.06 100 VAL A N 1
ATOM 725 C CA . VAL A 1 100 ? 4.638 5.701 2.881 1.00 89.06 100 VAL A CA 1
ATOM 726 C C . VAL A 1 100 ? 5.475 4.454 3.135 1.00 89.06 100 VAL A C 1
ATOM 728 O O . VAL A 1 100 ? 6.049 4.282 4.211 1.00 89.06 100 VAL A O 1
ATOM 731 N N . TRP A 1 101 ? 5.589 3.594 2.130 1.00 89.31 101 TRP A N 1
ATOM 732 C CA . TRP A 1 101 ? 6.462 2.426 2.111 1.00 89.31 101 TRP A CA 1
ATOM 733 C C . TRP A 1 101 ? 7.775 2.781 1.415 1.00 89.31 101 TRP A C 1
ATOM 735 O O . TRP A 1 101 ? 7.802 3.114 0.229 1.00 89.31 101 TRP A O 1
ATOM 745 N N . LYS A 1 102 ? 8.878 2.692 2.151 1.00 85.62 102 LYS A N 1
ATOM 746 C CA . LYS A 1 102 ? 10.224 3.068 1.710 1.00 85.62 102 LYS A CA 1
ATOM 747 C C . LYS A 1 102 ? 11.264 2.130 2.320 1.00 85.62 102 LYS A C 1
ATOM 749 O O . LYS A 1 102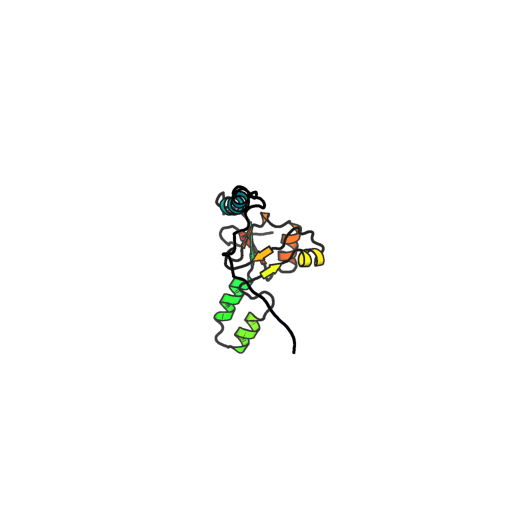 ? 10.963 1.307 3.175 1.00 85.62 102 LYS A O 1
ATOM 754 N N . LEU A 1 103 ? 12.523 2.271 1.917 1.00 80.12 103 LEU A N 1
ATOM 755 C CA . LEU A 1 103 ? 13.596 1.438 2.468 1.00 80.12 103 LEU A CA 1
ATOM 756 C C . LEU A 1 103 ? 13.765 1.620 3.992 1.00 80.12 103 LEU A C 1
ATOM 758 O O . LEU A 1 103 ? 14.054 0.657 4.689 1.00 80.12 103 LEU A O 1
ATOM 762 N N . GLN A 1 104 ? 13.533 2.832 4.510 1.00 80.19 104 GLN A N 1
ATOM 763 C CA . GLN A 1 104 ? 13.703 3.165 5.935 1.00 80.19 104 GLN A CA 1
ATOM 764 C C . GLN A 1 104 ? 12.762 2.396 6.872 1.00 80.19 104 GLN A C 1
ATOM 766 O O . GLN A 1 104 ? 13.126 2.161 8.016 1.00 80.19 104 GLN A O 1
ATOM 771 N N . ASN A 1 105 ? 11.570 2.015 6.405 1.00 82.25 105 ASN A N 1
ATOM 772 C CA . ASN A 1 105 ? 10.647 1.159 7.156 1.00 82.25 105 ASN A CA 1
ATOM 773 C C . ASN A 1 105 ? 10.599 -0.262 6.585 1.00 82.25 105 ASN A C 1
ATOM 775 O O . ASN A 1 105 ? 9.613 -0.965 6.766 1.00 82.25 105 ASN A O 1
ATOM 779 N N . GLU A 1 106 ? 11.635 -0.667 5.842 1.00 83.81 106 GLU A N 1
ATOM 780 C CA . GLU A 1 106 ? 11.737 -1.986 5.209 1.00 83.81 106 GLU A CA 1
ATOM 781 C C . GLU A 1 106 ? 10.518 -2.347 4.345 1.00 83.81 106 GLU A C 1
ATOM 783 O O . GLU A 1 106 ? 10.179 -3.521 4.176 1.00 83.81 106 GLU A O 1
ATOM 788 N N . PHE A 1 107 ? 9.845 -1.334 3.788 1.00 87.56 107 PHE A N 1
ATOM 789 C CA . PHE A 1 107 ? 8.589 -1.486 3.057 1.00 87.56 107 PHE A CA 1
ATOM 790 C C . PHE A 1 107 ? 7.472 -2.133 3.883 1.00 87.56 107 PHE A C 1
ATOM 792 O O . PHE A 1 107 ? 6.598 -2.796 3.323 1.00 87.56 107 PHE A O 1
ATOM 799 N N . ARG A 1 108 ? 7.481 -1.932 5.203 1.00 88.62 108 ARG A N 1
ATOM 800 C CA . ARG A 1 108 ? 6.486 -2.417 6.161 1.00 88.62 108 ARG A CA 1
ATOM 801 C C . ARG A 1 108 ? 5.919 -1.246 6.946 1.00 88.62 108 ARG A C 1
ATOM 803 O O . ARG A 1 108 ? 6.647 -0.375 7.411 1.00 88.62 108 ARG A O 1
ATOM 810 N N . ILE A 1 109 ? 4.606 -1.246 7.119 1.00 89.31 109 ILE A N 1
ATOM 811 C CA . ILE A 1 109 ? 3.920 -0.320 8.019 1.00 89.31 109 ILE A CA 1
ATOM 812 C C . ILE A 1 109 ? 3.048 -1.164 8.950 1.00 89.31 109 ILE A C 1
ATOM 814 O O . ILE A 1 109 ? 2.376 -2.070 8.450 1.00 89.31 109 ILE A O 1
ATOM 818 N N . PRO A 1 110 ? 3.055 -0.924 10.273 1.00 89.31 110 PRO A N 1
ATOM 819 C CA . PRO A 1 110 ? 2.217 -1.674 11.204 1.00 89.31 110 PRO A CA 1
ATOM 820 C C . PRO A 1 110 ? 0.748 -1.593 10.792 1.00 89.31 110 PRO A C 1
ATOM 822 O O . PRO A 1 110 ? 0.248 -0.504 10.521 1.00 89.31 110 PRO A O 1
ATOM 825 N N . ALA A 1 111 ? 0.046 -2.724 10.769 1.00 88.31 111 ALA A N 1
ATOM 826 C CA . ALA A 1 111 ? -1.381 -2.785 10.458 1.00 88.31 111 ALA A CA 1
ATOM 827 C C . ALA A 1 111 ? -2.204 -1.926 11.431 1.00 88.31 111 ALA A C 1
ATOM 829 O O . ALA A 1 111 ? -3.207 -1.355 11.031 1.00 88.31 111 ALA A O 1
ATOM 830 N N . SER A 1 112 ? -1.726 -1.749 12.666 1.00 85.56 112 SER A N 1
ATOM 831 C CA . SER A 1 112 ? -2.317 -0.864 13.678 1.00 85.56 112 SER A CA 1
ATOM 832 C C . SER A 1 112 ? -2.356 0.619 13.279 1.00 85.56 112 SER A C 1
ATOM 834 O O . SER A 1 112 ? -3.094 1.386 13.886 1.00 85.56 112 SER A O 1
ATOM 836 N N . GLN A 1 113 ? -1.561 1.042 12.288 1.00 85.94 113 GLN A N 1
ATOM 837 C CA . GLN A 1 113 ? -1.607 2.402 11.728 1.00 85.94 113 GLN A CA 1
ATOM 838 C C . GLN A 1 113 ? -2.723 2.568 10.687 1.00 85.94 113 GLN A C 1
ATOM 840 O O . GLN A 1 113 ? -2.994 3.688 10.264 1.00 85.94 113 GLN A O 1
ATOM 845 N N . PHE A 1 114 ? -3.358 1.473 10.266 1.00 87.75 114 PHE A N 1
ATOM 846 C CA . PHE A 1 114 ? -4.429 1.475 9.282 1.00 87.75 114 PHE A CA 1
ATOM 847 C C . PHE A 1 114 ? -5.761 1.120 9.938 1.00 87.75 114 PHE A C 1
ATOM 849 O O . PHE A 1 114 ? -5.831 0.341 10.889 1.00 87.75 114 PHE A O 1
ATOM 856 N N . THR A 1 115 ? -6.849 1.637 9.381 1.00 87.69 115 THR A N 1
ATOM 857 C CA . THR A 1 115 ? -8.185 1.115 9.663 1.00 87.69 115 THR A CA 1
ATOM 858 C C . THR A 1 115 ? -8.412 -0.191 8.904 1.00 87.69 115 THR A C 1
ATOM 860 O O . THR A 1 115 ? -7.787 -0.457 7.873 1.00 87.69 115 THR A O 1
ATOM 863 N N . GLN A 1 116 ? -9.353 -1.010 9.376 1.00 86.38 116 GLN A N 1
ATOM 864 C CA . GLN A 1 116 ? -9.696 -2.259 8.694 1.00 86.38 116 GLN A CA 1
ATOM 865 C C . GLN A 1 116 ? -10.152 -2.016 7.244 1.00 86.38 116 GLN A C 1
ATOM 867 O O . GLN A 1 116 ? -9.808 -2.796 6.362 1.00 86.38 116 GLN A O 1
ATOM 872 N N . GLU A 1 117 ? -10.860 -0.913 6.980 1.00 88.06 117 GLU A N 1
ATOM 873 C CA . GLU A 1 117 ? -11.281 -0.514 5.629 1.00 88.06 117 GLU A CA 1
ATOM 874 C C . GLU A 1 117 ? -10.092 -0.164 4.724 1.00 88.06 117 GLU A C 1
ATOM 876 O O . GLU A 1 117 ? -10.071 -0.542 3.554 1.00 88.06 117 GLU A O 1
ATOM 881 N N . GLN A 1 118 ? -9.069 0.514 5.257 1.00 88.94 118 GLN A N 1
ATOM 882 C CA . GLN A 1 118 ? -7.837 0.797 4.516 1.00 88.94 118 GLN A CA 1
ATOM 883 C C . GLN A 1 118 ? -7.079 -0.489 4.180 1.00 88.94 118 GLN A C 1
ATOM 885 O O . GLN A 1 118 ? -6.614 -0.655 3.051 1.00 88.94 118 GLN A O 1
ATOM 890 N N . ILE A 1 119 ? -6.968 -1.409 5.145 1.00 89.12 119 ILE A N 1
ATOM 891 C CA . ILE A 1 119 ? -6.327 -2.713 4.936 1.00 89.12 119 ILE A CA 1
ATOM 892 C C . ILE A 1 119 ? -7.094 -3.507 3.879 1.00 89.12 119 ILE A C 1
ATOM 894 O O . ILE A 1 119 ? -6.475 -4.003 2.937 1.00 89.12 119 ILE A O 1
ATOM 898 N N . ASP A 1 120 ? -8.422 -3.596 3.992 1.00 88.25 120 ASP A N 1
ATOM 899 C CA . ASP A 1 120 ? -9.237 -4.306 3.009 1.00 88.25 120 ASP A CA 1
ATOM 900 C C . ASP A 1 120 ? -9.077 -3.683 1.624 1.00 88.25 120 ASP A C 1
ATOM 902 O O . ASP A 1 120 ? -8.781 -4.392 0.672 1.00 88.25 1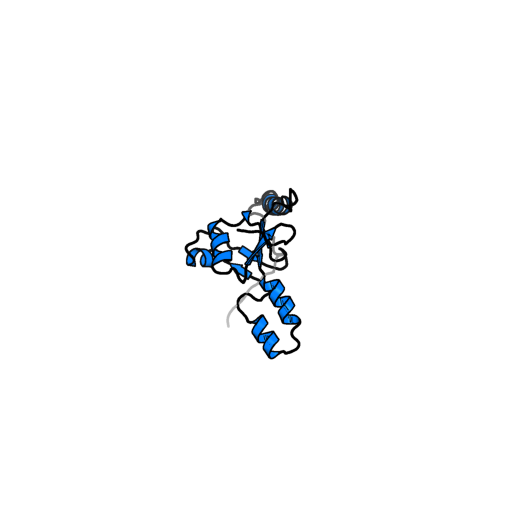20 ASP A O 1
ATOM 906 N N . HIS A 1 121 ? -9.123 -2.358 1.501 1.00 88.38 121 HIS A N 1
ATOM 907 C CA . HIS A 1 121 ? -8.938 -1.703 0.212 1.00 88.38 121 HIS A CA 1
ATOM 908 C C . HIS A 1 121 ? -7.563 -1.978 -0.412 1.00 88.38 121 HIS A C 1
ATOM 910 O O . HIS A 1 121 ? -7.473 -2.239 -1.616 1.00 88.38 121 HIS A O 1
ATOM 916 N N . LEU A 1 122 ? -6.487 -1.966 0.382 1.00 87.62 122 LEU A N 1
ATOM 917 C CA . LEU A 1 122 ? -5.141 -2.282 -0.110 1.00 87.62 122 LEU A CA 1
ATOM 918 C C . LEU A 1 122 ? -5.027 -3.739 -0.548 1.00 87.62 122 LEU A C 1
ATOM 920 O O . LEU A 1 122 ? -4.410 -4.011 -1.575 1.00 87.62 122 LEU A O 1
ATOM 924 N N . LEU A 1 123 ? -5.622 -4.672 0.193 1.00 87.81 123 LEU A N 1
ATOM 925 C CA . LEU A 1 123 ? -5.540 -6.100 -0.111 1.00 87.81 123 LEU A CA 1
ATOM 926 C C . LEU A 1 123 ? -6.528 -6.535 -1.209 1.00 87.81 123 LEU A C 1
ATOM 928 O O . LEU A 1 123 ? -6.200 -7.411 -2.004 1.00 87.81 123 LEU A O 1
ATOM 932 N N . SER A 1 124 ? -7.704 -5.917 -1.296 1.00 84.69 124 SER A N 1
ATOM 933 C CA . SER A 1 124 ? -8.759 -6.225 -2.269 1.00 84.69 124 SER A CA 1
ATOM 934 C C . SER A 1 124 ? -8.509 -5.527 -3.609 1.00 84.69 124 SER A C 1
ATOM 936 O O . SER A 1 124 ? -8.522 -6.172 -4.657 1.00 84.69 124 SER A O 1
ATOM 938 N N . THR A 1 125 ? -8.212 -4.224 -3.597 1.00 80.00 125 THR A N 1
ATOM 939 C CA . THR A 1 125 ? -8.035 -3.423 -4.825 1.00 80.00 125 THR A CA 1
ATOM 940 C C . THR A 1 125 ? -6.598 -3.478 -5.334 1.00 80.00 125 THR A C 1
ATOM 942 O O . THR A 1 125 ? -6.347 -3.513 -6.539 1.00 80.00 125 THR A O 1
ATOM 945 N N . GLN A 1 126 ? -5.629 -3.486 -4.417 1.00 76.75 126 GLN A N 1
ATOM 946 C CA . GLN A 1 126 ? -4.199 -3.437 -4.725 1.00 76.75 126 GLN A CA 1
ATOM 947 C C . GLN A 1 126 ? -3.459 -4.698 -4.236 1.00 76.75 126 GLN A C 1
ATOM 949 O O . GLN A 1 126 ? -2.240 -4.667 -4.085 1.00 76.75 126 GLN A O 1
ATOM 954 N N . GLY A 1 127 ? -4.145 -5.835 -4.047 1.00 71.69 127 GLY A N 1
ATOM 955 C CA . GLY A 1 127 ? -3.582 -7.064 -3.454 1.00 71.69 127 GLY A CA 1
ATOM 956 C C . GLY A 1 127 ? -2.401 -7.705 -4.189 1.00 71.69 127 GLY A C 1
ATOM 957 O O . GLY A 1 127 ? -1.738 -8.593 -3.662 1.00 71.69 127 GLY A O 1
ATOM 958 N N . LYS A 1 128 ? -2.097 -7.256 -5.413 1.00 77.00 128 LYS A N 1
ATOM 959 C CA . LYS A 1 128 ? -0.858 -7.618 -6.128 1.00 77.00 128 LYS A CA 1
ATOM 960 C C . LYS A 1 128 ? 0.367 -6.848 -5.610 1.00 77.00 128 LYS A C 1
ATOM 962 O O . LYS A 1 128 ? 1.494 -7.313 -5.760 1.00 77.00 128 LYS A O 1
ATOM 967 N N . ARG A 1 129 ? 0.140 -5.667 -5.033 1.00 81.94 129 ARG A N 1
ATOM 968 C CA . ARG A 1 129 ? 1.144 -4.697 -4.569 1.00 81.94 129 ARG A CA 1
ATOM 969 C C . ARG A 1 129 ? 1.326 -4.705 -3.057 1.00 81.94 129 ARG A C 1
ATOM 971 O O . ARG A 1 129 ? 2.372 -4.268 -2.583 1.00 81.94 129 ARG A O 1
ATOM 978 N N . PHE A 1 130 ? 0.329 -5.181 -2.317 1.00 88.38 130 PHE A N 1
ATOM 979 C CA . PHE A 1 130 ? 0.356 -5.220 -0.861 1.00 88.38 130 PHE A CA 1
ATOM 980 C C . PHE A 1 130 ? 0.047 -6.615 -0.339 1.00 88.38 130 PHE A C 1
ATOM 982 O O . PHE A 1 130 ? -0.824 -7.312 -0.855 1.00 88.38 130 PHE A O 1
ATOM 989 N N . GLU A 1 131 ? 0.755 -7.005 0.714 1.00 89.44 131 GLU A N 1
ATOM 990 C CA . GLU A 1 131 ? 0.516 -8.241 1.448 1.00 89.44 131 GLU A CA 1
ATOM 991 C C . GLU A 1 131 ? 0.477 -7.944 2.942 1.00 89.44 131 GLU A C 1
ATOM 993 O O . GLU A 1 131 ? 1.282 -7.162 3.444 1.00 89.44 131 GLU A O 1
ATOM 998 N N . LEU A 1 132 ? -0.436 -8.589 3.664 1.00 89.38 132 LEU A N 1
ATOM 999 C CA . LEU A 1 132 ? -0.405 -8.577 5.118 1.00 89.38 132 LEU A CA 1
ATOM 1000 C C . LEU A 1 132 ? 0.629 -9.608 5.572 1.00 89.38 132 LEU A C 1
ATOM 1002 O O . LEU A 1 132 ? 0.542 -10.780 5.199 1.00 89.38 132 LEU A O 1
ATOM 1006 N N . VAL A 1 133 ? 1.625 -9.175 6.335 1.00 88.25 133 VAL A N 1
ATOM 1007 C CA . VAL A 1 133 ? 2.689 -10.029 6.867 1.00 88.25 133 VAL A CA 1
ATOM 1008 C C . VAL A 1 133 ? 2.770 -9.897 8.381 1.00 88.25 133 VAL A C 1
ATOM 1010 O O . VAL A 1 133 ? 2.491 -8.843 8.927 1.00 88.25 133 VAL A O 1
ATOM 1013 N N . ASP A 1 134 ? 3.152 -10.960 9.065 1.00 86.06 134 ASP A N 1
ATOM 1014 C CA . ASP A 1 134 ? 3.541 -10.924 10.474 1.00 86.06 134 ASP A CA 1
ATOM 1015 C C . ASP A 1 134 ? 4.914 -10.239 10.645 1.00 86.06 134 ASP A C 1
ATOM 1017 O O . ASP A 1 134 ? 5.626 -10.038 9.653 1.00 86.06 134 ASP A O 1
ATOM 1021 N N . GLY A 1 135 ? 5.360 -9.929 11.867 1.00 78.88 135 GLY A N 1
ATOM 1022 C CA . GLY A 1 135 ? 6.705 -9.375 12.086 1.00 78.88 135 GLY A CA 1
ATOM 1023 C C . GLY A 1 135 ? 7.842 -10.296 11.642 1.00 78.88 135 GLY A C 1
ATOM 1024 O O . GLY A 1 135 ? 8.923 -9.816 11.292 1.00 78.88 135 GLY A O 1
ATOM 1025 N N . ASN A 1 136 ? 7.581 -11.596 11.481 1.00 79.06 136 ASN A N 1
ATOM 1026 C CA . ASN A 1 136 ? 8.499 -12.526 10.813 1.00 79.06 136 ASN A CA 1
ATOM 1027 C C . ASN A 1 136 ? 8.559 -12.373 9.276 1.00 79.06 136 ASN A C 1
ATOM 1029 O O . ASN A 1 136 ? 9.277 -13.109 8.600 1.00 79.06 136 ASN A O 1
ATOM 1033 N N . GLY A 1 137 ? 7.781 -11.463 8.685 1.00 75.06 137 GLY A N 1
ATOM 1034 C CA . GLY A 1 137 ? 7.651 -11.295 7.235 1.00 75.06 137 GLY A CA 1
ATOM 1035 C C . GLY A 1 137 ? 6.877 -12.423 6.543 1.00 75.06 137 GLY A C 1
ATOM 1036 O O . GLY A 1 137 ? 6.901 -12.524 5.315 1.00 75.06 137 GLY A O 1
ATOM 1037 N N . LYS A 1 138 ? 6.204 -13.288 7.311 1.00 83.06 138 LYS A N 1
ATOM 1038 C CA . LYS A 1 138 ? 5.338 -14.345 6.777 1.00 83.06 138 LYS A CA 1
ATOM 1039 C C . LYS A 1 138 ? 3.973 -13.773 6.442 1.00 83.06 138 LYS A C 1
ATOM 1041 O O . LYS A 1 138 ? 3.402 -13.069 7.262 1.00 83.06 138 LYS A O 1
ATOM 1046 N N . LYS A 1 139 ? 3.433 -14.115 5.272 1.00 83.00 139 LYS A N 1
ATOM 1047 C CA . LYS A 1 139 ? 2.077 -13.718 4.887 1.00 83.00 139 LYS A CA 1
ATOM 1048 C C . LYS A 1 139 ? 1.065 -14.244 5.903 1.00 83.00 139 LYS A C 1
ATOM 1050 O O . LYS A 1 139 ? 1.066 -15.436 6.202 1.00 83.00 139 LYS A O 1
ATOM 1055 N N . VAL A 1 140 ? 0.205 -13.361 6.385 1.00 82.38 140 VAL A N 1
ATOM 1056 C CA . VAL A 1 140 ? -0.916 -13.688 7.266 1.00 82.38 140 VAL A CA 1
ATOM 1057 C C . VAL A 1 140 ? -2.229 -13.510 6.516 1.00 82.38 140 VAL A C 1
ATOM 1059 O O . VAL A 1 140 ? -2.325 -12.723 5.570 1.00 82.38 140 VAL A O 1
ATOM 1062 N N . ALA A 1 141 ? -3.234 -14.292 6.904 1.00 73.62 141 ALA A N 1
ATOM 1063 C CA . ALA A 1 141 ? -4.581 -14.128 6.381 1.00 73.62 141 ALA A CA 1
ATOM 1064 C C . ALA A 1 141 ? -5.189 -12.804 6.872 1.00 73.62 141 ALA A C 1
ATOM 1066 O O . ALA A 1 141 ? -4.832 -12.312 7.947 1.00 73.62 141 ALA A O 1
ATOM 1067 N N . ARG A 1 142 ? -6.080 -12.253 6.042 1.00 64.94 142 ARG A N 1
ATOM 1068 C CA . ARG A 1 142 ? -6.920 -11.095 6.366 1.00 64.94 142 ARG A CA 1
ATOM 1069 C C . ARG A 1 142 ? -7.774 -11.368 7.602 1.00 64.94 142 ARG A C 1
ATOM 1071 O O . ARG A 1 142 ? -8.330 -12.487 7.668 1.00 64.94 142 ARG A O 1
#